Protein AF-A0A933A951-F1 (afdb_monomer)

Secondary structure (DSSP, 8-state):
-----HHHHHHHHHHHHHH-S-TTHHHHHHHHHHHTTTTTT--HHHHHHTT----STTHHHHHHHHHHHHHTTS---

Nearest PDB struc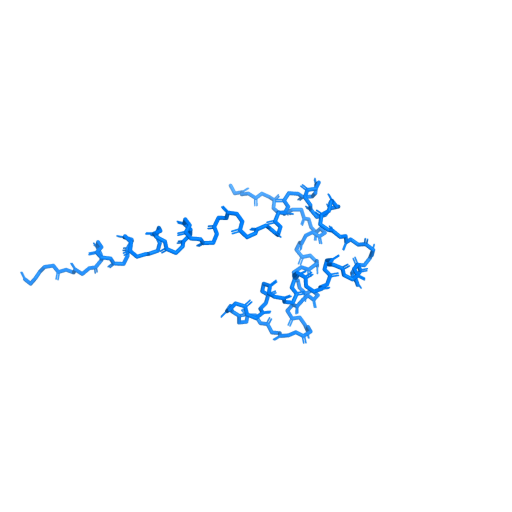tures (foldseek):
  7uv1-assembly1_A  TM=5.630E-01  e=2.084E+00  Anacardium occidentale

Foldseek 3Di:
DPPQQVLLVVLLVVLCVVQHDDPPRSLVSSQVCQVVCVRVNHHQVNVVVSPDHSDPPCVVVVVVVVVVVVVVPDPDD

Sequence (77 aa):
MDNIDPEVAAFVRFCVHRRGNCWPDLYDEMCRVASNKLYKGLGYTELRRLGVSLSLDNLDKTARTIDMAVETSLPQA

pLDDT: mean 81.28, std 17.24, range [41.5, 97.5]

Solvent-accessible surface area (backbone atoms only — not comparable to full-atom values): 4684 Å² total; per-residue (Å²): 128,88,81,72,41,70,67,55,57,49,53,52,52,54,34,32,77,76,74,35,82,52,83,64,62,32,57,55,43,45,52,51,35,23,76,66,26,70,56,95,64,37,26,63,70,54,37,39,74,58,72,43,76,93,62,73,93,47,54,70,61,52,52,55,53,50,56,60,56,57,68,71,68,63,80,80,130

Radius of gyration: 15.49 Å; Cα contacts (8 Å, |Δi|>4): 47; chains: 1; bounding box: 42×34×29 Å

Structure (mmCIF, N/CA/C/O backbone):
data_AF-A0A933A951-F1
#
_entry.id   AF-A0A933A951-F1
#
loop_
_atom_site.group_PDB
_atom_site.id
_atom_site.type_symbol
_atom_site.label_atom_id
_atom_site.label_alt_id
_atom_site.label_comp_id
_atom_site.label_asym_id
_atom_site.label_entity_id
_atom_site.label_seq_id
_atom_site.pdbx_PDB_ins_code
_atom_site.Cartn_x
_atom_site.Cartn_y
_atom_site.Cartn_z
_atom_site.occupancy
_atom_site.B_iso_or_equiv
_atom_site.auth_seq_id
_atom_site.auth_comp_id
_atom_site.auth_asym_id
_atom_site.auth_atom_id
_atom_site.pdbx_PDB_model_num
ATOM 1 N N . MET A 1 1 ? 24.052 2.699 1.505 1.00 41.50 1 MET A N 1
ATOM 2 C CA . MET A 1 1 ? 23.038 1.823 2.122 1.00 41.50 1 MET A CA 1
ATOM 3 C C . MET A 1 1 ? 21.753 2.608 2.119 1.00 41.50 1 MET A C 1
ATOM 5 O O . MET A 1 1 ? 21.614 3.526 2.917 1.0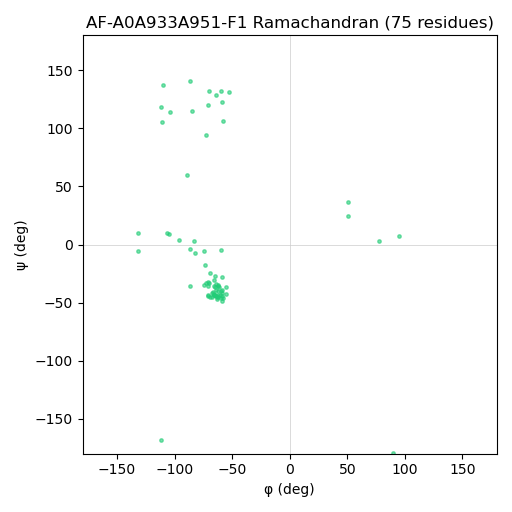0 41.50 1 MET A O 1
ATOM 9 N N . ASP A 1 2 ? 20.903 2.343 1.138 1.00 57.41 2 ASP A N 1
ATOM 10 C CA . ASP A 1 2 ? 19.614 3.002 0.968 1.00 57.41 2 ASP A CA 1
ATOM 11 C C . ASP A 1 2 ? 18.784 2.791 2.235 1.00 57.41 2 ASP A C 1
ATOM 13 O O . ASP A 1 2 ? 18.364 1.677 2.548 1.00 57.41 2 ASP A O 1
ATOM 17 N N . ASN A 1 3 ? 18.648 3.851 3.032 1.00 69.50 3 ASN A N 1
ATOM 18 C CA . ASN A 1 3 ? 17.892 3.817 4.273 1.00 69.50 3 ASN A CA 1
ATOM 19 C C . ASN A 1 3 ? 16.407 3.769 3.908 1.00 69.50 3 ASN A C 1
ATOM 21 O O . ASN A 1 3 ? 15.802 4.798 3.615 1.00 69.50 3 ASN A O 1
ATOM 25 N N . ILE A 1 4 ? 15.853 2.559 3.843 1.00 74.81 4 ILE A N 1
ATOM 26 C CA . ILE A 1 4 ? 14.433 2.335 3.575 1.00 74.81 4 ILE A CA 1
ATOM 27 C C . ILE A 1 4 ? 13.642 2.944 4.731 1.00 74.81 4 ILE A C 1
ATOM 29 O O . ILE A 1 4 ? 13.910 2.634 5.894 1.00 74.81 4 ILE A O 1
ATOM 33 N N . ASP A 1 5 ? 12.658 3.784 4.409 1.00 90.00 5 ASP A N 1
ATOM 34 C CA . ASP A 1 5 ? 11.769 4.359 5.413 1.00 90.00 5 ASP A CA 1
ATOM 35 C C . ASP A 1 5 ? 11.154 3.235 6.285 1.00 90.00 5 ASP A C 1
ATOM 37 O O . ASP A 1 5 ? 10.677 2.220 5.757 1.00 90.00 5 ASP A O 1
ATOM 41 N N . PRO A 1 6 ? 11.173 3.348 7.625 1.00 93.00 6 PRO A N 1
ATOM 42 C CA . PRO A 1 6 ? 10.681 2.288 8.504 1.00 93.00 6 PRO A CA 1
ATOM 43 C C . PRO A 1 6 ? 9.206 1.936 8.255 1.00 93.00 6 PRO A C 1
ATOM 45 O O . PRO A 1 6 ? 8.808 0.783 8.457 1.00 93.00 6 PRO A O 1
ATOM 48 N N . GLU A 1 7 ? 8.403 2.889 7.779 1.00 94.25 7 GLU A N 1
ATOM 49 C CA . GLU A 1 7 ? 7.000 2.690 7.430 1.00 94.25 7 GLU A CA 1
ATOM 50 C C . GLU A 1 7 ? 6.852 1.850 6.155 1.00 94.25 7 GLU A C 1
ATOM 52 O O . GLU A 1 7 ? 5.987 0.976 6.081 1.00 94.25 7 GLU A O 1
ATOM 57 N N . VAL A 1 8 ? 7.759 2.021 5.190 1.00 92.62 8 VAL A N 1
ATOM 58 C CA . VAL A 1 8 ? 7.852 1.156 4.005 1.00 92.62 8 VAL A CA 1
ATOM 59 C C . VAL A 1 8 ? 8.194 -0.275 4.408 1.00 92.62 8 VAL A C 1
ATOM 61 O O . VAL A 1 8 ? 7.548 -1.222 3.958 1.00 92.62 8 VAL A O 1
ATOM 64 N N . ALA A 1 9 ? 9.180 -0.463 5.286 1.00 93.31 9 ALA A N 1
ATOM 65 C CA . ALA A 1 9 ? 9.544 -1.799 5.754 1.00 93.31 9 ALA A CA 1
ATOM 66 C C . ALA A 1 9 ? 8.376 -2.481 6.493 1.00 93.31 9 ALA A C 1
ATOM 68 O O . ALA A 1 9 ? 8.170 -3.691 6.372 1.00 93.31 9 ALA A O 1
ATOM 69 N N . ALA A 1 10 ? 7.589 -1.713 7.250 1.00 96.69 10 ALA A N 1
ATOM 70 C CA . ALA A 1 10 ? 6.383 -2.207 7.905 1.00 96.69 10 ALA A CA 1
ATOM 71 C C . ALA A 1 10 ? 5.278 -2.582 6.898 1.00 96.69 10 ALA A C 1
ATOM 73 O O . ALA A 1 10 ? 4.687 -3.655 7.032 1.00 96.69 10 ALA A O 1
ATOM 74 N N . PHE A 1 11 ? 5.069 -1.777 5.852 1.00 96.31 11 PHE A N 1
ATOM 75 C CA . PHE A 1 11 ? 4.162 -2.092 4.744 1.00 96.31 11 PHE A CA 1
ATOM 76 C C . PHE A 1 11 ? 4.536 -3.406 4.038 1.00 96.31 11 PHE A C 1
ATOM 78 O O . PHE A 1 11 ? 3.677 -4.263 3.820 1.00 96.31 11 PHE A O 1
ATOM 85 N N . VAL A 1 12 ? 5.820 -3.617 3.728 1.00 94.25 12 VAL A N 1
ATOM 86 C CA . VAL A 1 12 ? 6.282 -4.857 3.076 1.00 94.25 12 VAL A CA 1
ATOM 87 C C . VAL A 1 12 ? 6.058 -6.065 3.986 1.00 94.25 12 VAL A C 1
ATOM 89 O O . VAL A 1 12 ? 5.517 -7.075 3.540 1.00 94.25 12 VAL A O 1
ATOM 92 N N . ARG A 1 13 ? 6.388 -5.961 5.281 1.00 96.44 13 ARG A N 1
ATOM 93 C CA . ARG A 1 13 ? 6.123 -7.034 6.259 1.00 96.44 13 ARG A CA 1
ATOM 94 C C . ARG A 1 13 ? 4.637 -7.376 6.362 1.00 96.44 13 ARG A C 1
ATOM 96 O O . ARG A 1 13 ? 4.292 -8.552 6.454 1.00 96.44 13 ARG A O 1
ATOM 103 N N . PHE A 1 14 ? 3.766 -6.371 6.310 1.00 97.50 14 PHE A N 1
ATOM 104 C CA . PHE A 1 14 ? 2.321 -6.579 6.273 1.00 97.50 14 PHE A CA 1
ATOM 105 C C . PHE A 1 14 ? 1.888 -7.384 5.037 1.00 97.50 14 PHE A C 1
ATOM 107 O O . PHE A 1 14 ? 1.102 -8.321 5.167 1.00 97.50 14 PHE A O 1
ATOM 114 N N . CYS A 1 15 ? 2.437 -7.080 3.857 1.00 96.94 15 CYS A N 1
ATOM 115 C CA . CYS A 1 15 ? 2.143 -7.824 2.627 1.00 96.94 15 CYS A CA 1
ATOM 116 C C . CYS A 1 15 ? 2.666 -9.271 2.695 1.00 96.94 15 CYS A C 1
ATOM 118 O O . CYS A 1 15 ? 1.927 -10.207 2.385 1.00 96.94 15 CYS A O 1
ATOM 120 N N . VAL A 1 16 ? 3.886 -9.471 3.209 1.00 96.88 16 VAL A N 1
ATOM 121 C CA . VAL A 1 16 ? 4.472 -10.808 3.424 1.00 96.88 16 VAL A CA 1
ATOM 122 C C . VAL A 1 16 ? 3.609 -11.653 4.356 1.00 96.88 16 VAL A C 1
ATOM 124 O O . VAL A 1 16 ? 3.385 -12.828 4.085 1.00 96.88 16 VAL A O 1
ATOM 127 N N . HIS A 1 17 ? 3.073 -11.071 5.428 1.00 97.06 17 HIS A N 1
ATOM 128 C CA . HIS A 1 17 ? 2.204 -11.805 6.346 1.00 97.06 17 HIS A CA 1
ATOM 129 C C . HIS A 1 17 ? 0.889 -12.267 5.689 1.00 97.06 17 HIS A C 1
ATOM 131 O O . HIS A 1 17 ? 0.320 -13.275 6.095 1.00 97.06 17 HIS A O 1
ATOM 137 N N . ARG A 1 18 ? 0.406 -11.554 4.663 1.00 95.69 18 ARG A N 1
ATOM 138 C CA . ARG A 1 18 ? -0.860 -11.856 3.974 1.00 95.69 18 ARG A CA 1
ATOM 139 C C . ARG A 1 18 ? -0.721 -12.867 2.840 1.00 95.69 18 ARG A C 1
ATOM 141 O O . ARG A 1 18 ? -1.651 -13.641 2.615 1.00 95.69 18 ARG A O 1
ATOM 148 N N . ARG A 1 19 ? 0.394 -12.837 2.104 1.00 94.06 19 ARG A N 1
ATOM 149 C CA . ARG A 1 19 ? 0.578 -13.644 0.883 1.00 94.06 19 ARG A CA 1
ATOM 150 C C . ARG A 1 19 ? 1.887 -14.417 0.781 1.00 94.06 19 ARG A C 1
ATOM 152 O O . ARG A 1 19 ? 2.013 -15.235 -0.122 1.00 94.06 19 ARG A O 1
ATOM 159 N N . GLY A 1 20 ? 2.810 -14.232 1.716 1.00 92.62 20 GLY A N 1
ATOM 160 C CA . GLY A 1 20 ? 4.153 -14.799 1.643 1.00 92.62 20 GLY A CA 1
ATOM 161 C C . GLY A 1 20 ? 5.135 -13.876 0.924 1.00 92.62 20 GLY A C 1
ATOM 162 O O . GLY A 1 20 ? 4.803 -12.762 0.525 1.00 92.62 20 GLY A O 1
ATOM 163 N N . ASN A 1 21 ? 6.380 -14.328 0.808 1.00 94.00 21 ASN A N 1
ATOM 164 C CA . ASN A 1 21 ? 7.497 -13.550 0.267 1.00 94.00 21 ASN A CA 1
ATOM 165 C C . ASN A 1 21 ? 7.903 -13.959 -1.159 1.00 94.00 21 ASN A C 1
ATOM 167 O O . ASN A 1 21 ? 8.946 -13.518 -1.640 1.00 94.00 21 ASN A O 1
ATOM 171 N N . CYS A 1 22 ? 7.113 -14.806 -1.821 1.00 91.25 22 CYS A N 1
ATOM 172 C CA . CYS A 1 22 ? 7.400 -15.262 -3.174 1.00 91.25 22 CYS A CA 1
ATOM 173 C C . CYS A 1 22 ? 7.211 -14.124 -4.177 1.00 91.25 22 CYS A C 1
ATOM 175 O O . CYS A 1 22 ? 6.201 -13.426 -4.169 1.00 91.25 22 CYS A O 1
ATOM 177 N N . TRP A 1 23 ? 8.187 -13.950 -5.060 1.00 83.06 23 TRP A N 1
ATOM 178 C CA . TRP A 1 23 ? 8.053 -13.091 -6.230 1.00 83.06 23 TRP A CA 1
ATOM 179 C C . TRP A 1 23 ? 7.422 -13.891 -7.386 1.00 83.06 23 TRP A C 1
ATOM 181 O O . TRP A 1 23 ? 7.811 -15.049 -7.551 1.00 83.06 23 TRP A O 1
ATOM 191 N N . PRO A 1 24 ? 6.509 -13.333 -8.209 1.00 89.00 24 PRO A N 1
ATOM 192 C CA . PRO A 1 24 ? 5.970 -11.966 -8.199 1.00 89.00 24 PRO A CA 1
ATOM 193 C C . PRO A 1 24 ? 4.759 -11.756 -7.270 1.00 89.00 24 PRO A C 1
ATOM 195 O O . PRO A 1 24 ? 4.325 -10.621 -7.101 1.00 89.00 24 PRO A O 1
ATOM 198 N N . ASP A 1 25 ? 4.246 -12.802 -6.619 1.00 90.88 25 ASP A N 1
ATOM 199 C CA . ASP A 1 25 ? 3.014 -12.740 -5.813 1.00 90.88 25 ASP A CA 1
ATOM 200 C C . ASP A 1 25 ? 3.037 -11.660 -4.713 1.00 90.88 25 ASP A C 1
ATOM 202 O O . ASP A 1 25 ? 2.027 -11.008 -4.441 1.00 90.88 25 ASP A O 1
ATOM 206 N N . LEU A 1 26 ? 4.194 -11.427 -4.084 1.00 93.69 26 LEU A N 1
ATOM 207 C CA . LEU A 1 26 ? 4.379 -10.360 -3.099 1.00 93.69 26 LEU A CA 1
ATOM 208 C C . LEU A 1 26 ? 4.203 -8.970 -3.724 1.00 93.69 26 LEU A C 1
ATOM 210 O O . LEU A 1 26 ? 3.621 -8.091 -3.091 1.00 93.69 26 LEU A O 1
ATOM 214 N N . TYR A 1 27 ? 4.688 -8.758 -4.948 1.00 90.56 27 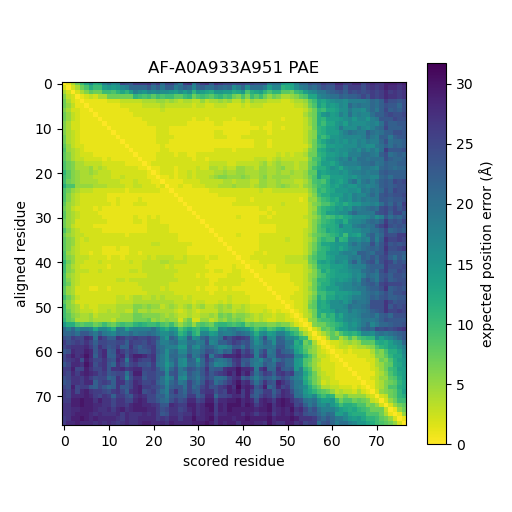TYR A N 1
ATOM 215 C CA . TYR A 1 27 ? 4.517 -7.491 -5.661 1.00 90.56 27 TYR A CA 1
ATOM 216 C C . TYR A 1 27 ? 3.050 -7.240 -5.991 1.00 90.56 27 TYR A C 1
ATOM 218 O O . TYR A 1 27 ? 2.542 -6.140 -5.764 1.00 90.56 27 TYR A O 1
ATOM 226 N N . ASP A 1 28 ? 2.354 -8.275 -6.454 1.00 92.81 28 ASP A N 1
ATOM 227 C CA . ASP A 1 28 ? 0.923 -8.202 -6.731 1.00 92.81 28 ASP A CA 1
ATOM 228 C C . ASP A 1 28 ? 0.130 -7.905 -5.454 1.00 92.81 28 ASP A C 1
ATOM 230 O O . ASP A 1 28 ? -0.775 -7.066 -5.465 1.00 92.81 28 ASP A O 1
ATOM 234 N N . GLU A 1 29 ? 0.507 -8.505 -4.319 1.00 96.25 29 GLU A N 1
ATOM 235 C CA . GLU A 1 29 ? -0.099 -8.176 -3.026 1.00 96.25 29 GLU A CA 1
ATOM 236 C C . GLU A 1 29 ? 0.227 -6.741 -2.591 1.00 96.25 29 GLU A C 1
ATOM 238 O O . GLU A 1 29 ? -0.671 -6.038 -2.132 1.00 96.25 29 GLU A O 1
ATOM 243 N N . MET A 1 30 ? 1.458 -6.256 -2.778 1.00 95.31 30 MET A N 1
ATOM 244 C CA . MET A 1 30 ? 1.821 -4.858 -2.506 1.00 95.31 30 MET A CA 1
ATOM 245 C C . MET A 1 30 ? 0.961 -3.894 -3.340 1.00 95.31 30 MET A C 1
ATOM 247 O O . MET A 1 30 ? 0.398 -2.939 -2.798 1.00 95.31 30 MET A O 1
ATOM 251 N N . CYS A 1 31 ? 0.768 -4.176 -4.630 1.00 94.69 31 CYS A N 1
ATOM 252 C CA . CYS A 1 31 ? -0.133 -3.424 -5.506 1.00 94.69 31 CYS A CA 1
ATOM 253 C C . CYS A 1 31 ? -1.592 -3.494 -5.034 1.00 94.69 31 CYS A C 1
ATOM 255 O O . CYS A 1 31 ? -2.285 -2.473 -4.971 1.00 94.69 31 CYS A O 1
ATOM 257 N N . ARG A 1 32 ? -2.076 -4.674 -4.637 1.00 95.81 32 ARG A N 1
ATOM 258 C CA . ARG A 1 32 ? -3.432 -4.859 -4.104 1.00 95.81 32 ARG A CA 1
ATOM 259 C C . ARG A 1 32 ? -3.651 -4.072 -2.811 1.00 95.81 32 ARG A C 1
ATOM 261 O O . ARG A 1 32 ? -4.682 -3.416 -2.662 1.00 95.81 32 ARG A O 1
ATOM 268 N N . VAL A 1 33 ? -2.706 -4.124 -1.878 1.00 97.12 33 VAL A N 1
ATOM 269 C CA . VAL A 1 33 ? -2.778 -3.411 -0.596 1.00 97.12 33 VAL A CA 1
ATOM 270 C C . VAL A 1 33 ? -2.750 -1.902 -0.824 1.00 97.12 33 VAL A C 1
ATOM 272 O O . VAL A 1 33 ? -3.566 -1.205 -0.224 1.00 97.12 33 VAL A O 1
ATOM 275 N N . ALA A 1 34 ? -1.882 -1.404 -1.708 1.00 96.50 34 ALA A N 1
ATOM 276 C CA . ALA A 1 34 ? -1.781 0.020 -2.024 1.00 96.5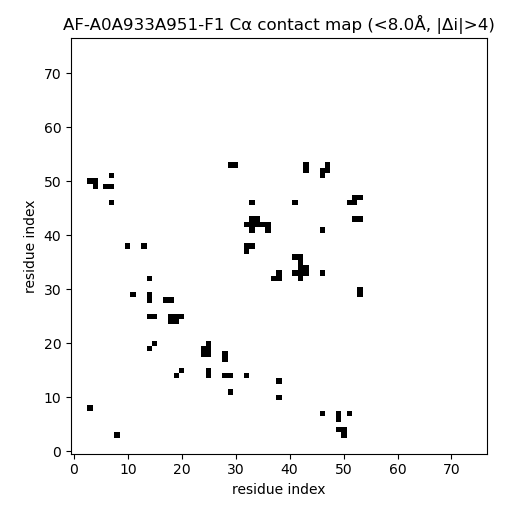0 34 ALA A CA 1
ATOM 277 C C . ALA A 1 34 ? -3.026 0.555 -2.754 1.00 96.50 34 ALA A C 1
ATOM 279 O O . ALA A 1 34 ? -3.564 1.597 -2.380 1.00 96.50 34 ALA A O 1
ATOM 280 N N . SER A 1 35 ? -3.532 -0.162 -3.761 1.00 94.94 35 SER A N 1
ATOM 281 C CA . SER A 1 35 ? -4.738 0.238 -4.509 1.00 94.94 35 SER A CA 1
ATOM 282 C C . SER A 1 35 ? -5.986 0.311 -3.628 1.00 94.94 35 SER A C 1
ATOM 284 O O . SER A 1 35 ? -6.809 1.207 -3.799 1.00 94.94 35 SER A O 1
ATOM 286 N N . ASN A 1 36 ? -6.096 -0.586 -2.647 1.00 96.88 36 ASN A N 1
ATOM 287 C CA . ASN A 1 36 ? -7.215 -0.633 -1.705 1.00 96.88 36 ASN A CA 1
ATOM 288 C C . ASN A 1 36 ? -6.919 0.085 -0.375 1.00 96.88 36 ASN A C 1
ATOM 290 O O . ASN A 1 36 ? -7.742 0.039 0.537 1.00 96.88 36 ASN A O 1
ATOM 294 N N . LYS A 1 37 ? -5.749 0.728 -0.243 1.00 96.19 37 LYS A N 1
ATOM 295 C CA . LYS A 1 37 ? -5.302 1.450 0.960 1.00 96.19 37 LYS A CA 1
ATOM 296 C C . LYS A 1 37 ? -5.410 0.633 2.261 1.00 96.19 37 LYS A C 1
ATOM 298 O O . LYS A 1 37 ? -5.716 1.169 3.326 1.00 96.19 37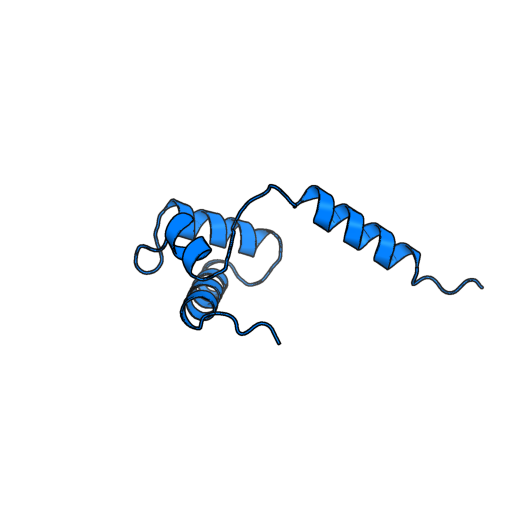 LYS A O 1
ATOM 303 N N . LEU A 1 38 ? -5.142 -0.674 2.188 1.00 97.25 38 LEU A N 1
ATOM 304 C CA . LEU A 1 38 ? -5.407 -1.625 3.281 1.00 97.25 38 LEU A CA 1
ATOM 305 C C . LEU A 1 38 ? -4.429 -1.507 4.457 1.00 97.25 38 LEU A C 1
ATOM 307 O O . LEU A 1 38 ? -4.721 -1.998 5.545 1.00 97.25 38 LEU A O 1
ATOM 311 N N . TYR A 1 39 ? -3.277 -0.869 4.256 1.00 96.62 39 TYR A N 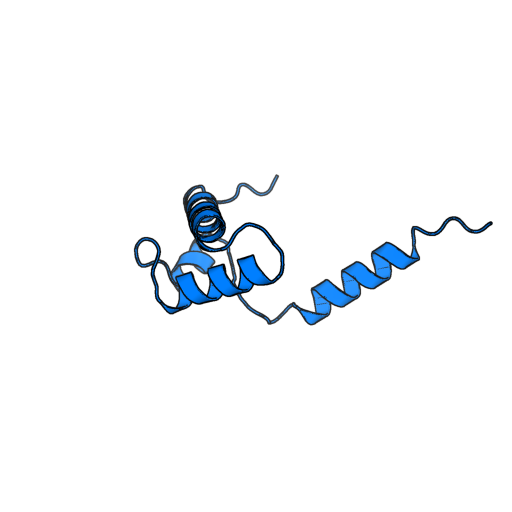1
ATOM 312 C CA . TYR A 1 39 ? -2.286 -0.651 5.303 1.00 96.62 39 TYR A CA 1
ATOM 313 C C . TYR A 1 39 ? -2.216 0.835 5.660 1.00 96.62 39 TYR A C 1
ATOM 315 O O . TYR A 1 39 ? -1.692 1.638 4.892 1.00 96.62 39 TYR A O 1
ATOM 323 N N . LYS A 1 40 ? -2.777 1.201 6.822 1.00 96.31 40 LYS A N 1
ATOM 324 C CA . LYS A 1 40 ? -2.800 2.575 7.369 1.00 96.31 40 LYS A CA 1
ATOM 325 C C . LYS A 1 40 ? -3.297 3.659 6.393 1.00 96.31 40 LYS A C 1
ATOM 327 O O . LYS A 1 40 ? -2.947 4.826 6.534 1.00 96.31 40 LYS A O 1
ATOM 332 N N . GLY A 1 41 ? -4.097 3.294 5.391 1.00 95.38 41 GLY A N 1
ATOM 333 C CA . GLY A 1 41 ? -4.543 4.234 4.364 1.00 95.38 41 GLY A CA 1
ATOM 334 C C . GLY A 1 41 ? -3.492 4.569 3.292 1.00 95.38 41 GLY A C 1
ATOM 335 O O . GLY A 1 41 ? -3.771 5.403 2.429 1.00 95.38 41 GLY A O 1
ATOM 336 N N . LEU A 1 42 ? -2.304 3.950 3.324 1.00 94.81 42 LEU A N 1
ATOM 337 C CA . LEU A 1 42 ? -1.230 4.202 2.363 1.00 94.81 42 LEU A CA 1
ATOM 338 C C . LEU A 1 42 ? -1.597 3.630 0.991 1.00 94.81 42 LEU A C 1
ATOM 340 O O . LEU A 1 42 ? -1.807 2.425 0.844 1.00 94.81 42 LEU A O 1
ATOM 344 N N . GLY A 1 43 ? -1.653 4.507 -0.011 1.00 93.06 43 GLY A N 1
ATOM 345 C CA . GLY A 1 43 ? -1.746 4.143 -1.416 1.00 93.06 43 GLY A CA 1
ATOM 346 C C . GLY A 1 43 ? -0.471 4.494 -2.179 1.00 93.06 43 GLY A C 1
ATOM 347 O O . GLY A 1 43 ? 0.561 4.829 -1.599 1.00 93.06 43 GLY A O 1
ATOM 348 N N . TYR A 1 44 ? -0.538 4.420 -3.507 1.00 92.25 44 TYR A N 1
ATOM 349 C CA . TYR A 1 44 ? 0.611 4.660 -4.388 1.00 92.25 44 TYR A CA 1
ATOM 350 C C . TYR A 1 44 ? 1.284 6.019 -4.161 1.00 92.25 44 TYR A C 1
ATOM 352 O O . TYR A 1 44 ? 2.509 6.108 -4.128 1.00 92.25 44 TYR A O 1
ATOM 360 N N . THR A 1 45 ? 0.497 7.082 -3.984 1.00 91.94 45 THR A N 1
ATOM 361 C CA . THR A 1 45 ? 1.019 8.442 -3.790 1.00 91.94 45 THR A CA 1
ATOM 362 C C . THR A 1 45 ? 1.783 8.564 -2.477 1.00 91.94 45 THR A C 1
ATOM 364 O O . THR A 1 45 ? 2.854 9.169 -2.437 1.00 91.94 45 THR A O 1
ATOM 367 N N . GLU A 1 46 ? 1.240 8.002 -1.401 1.00 93.50 46 GLU A N 1
ATOM 368 C CA . GLU A 1 46 ? 1.850 8.037 -0.079 1.00 93.50 46 GLU A CA 1
ATOM 369 C C . GLU A 1 46 ? 3.118 7.176 -0.045 1.00 93.50 46 GLU A C 1
ATOM 371 O O . GLU A 1 46 ? 4.163 7.658 0.380 1.00 93.50 46 GLU A O 1
ATOM 376 N N . LEU A 1 47 ? 3.070 5.960 -0.598 1.00 92.06 47 LEU A N 1
ATOM 377 C CA . LEU A 1 47 ? 4.241 5.085 -0.722 1.00 92.06 47 LEU A CA 1
ATOM 378 C C . LEU A 1 47 ? 5.355 5.735 -1.554 1.00 92.06 47 LEU A C 1
ATOM 380 O O . LEU A 1 47 ? 6.520 5.683 -1.162 1.00 92.06 47 LEU A O 1
ATOM 384 N N . ARG A 1 48 ? 5.010 6.436 -2.643 1.00 90.75 48 ARG A N 1
ATOM 385 C CA . ARG A 1 48 ? 5.987 7.153 -3.477 1.00 90.75 48 ARG A CA 1
ATOM 386 C C . ARG A 1 48 ? 6.668 8.293 -2.728 1.00 90.75 48 ARG A C 1
ATOM 388 O O . ARG A 1 48 ? 7.858 8.516 -2.925 1.00 90.75 48 ARG A O 1
ATOM 395 N N . ARG A 1 49 ? 5.944 9.003 -1.855 1.00 90.69 49 ARG A N 1
ATOM 396 C CA . ARG A 1 49 ? 6.532 10.031 -0.975 1.00 90.69 49 ARG A CA 1
ATOM 397 C C . ARG A 1 49 ? 7.494 9.432 0.050 1.00 90.69 49 ARG A C 1
ATOM 399 O O . ARG A 1 49 ? 8.457 10.095 0.408 1.00 90.69 49 ARG A O 1
ATOM 406 N N . LEU A 1 50 ? 7.248 8.192 0.470 1.00 89.31 50 LEU A N 1
ATOM 407 C CA . LEU A 1 50 ? 8.126 7.416 1.350 1.00 89.31 50 LEU A CA 1
ATOM 408 C C . LEU A 1 50 ? 9.266 6.702 0.594 1.00 89.31 50 LEU A C 1
ATOM 410 O O . LEU A 1 50 ? 10.040 5.965 1.197 1.00 89.31 50 LEU A O 1
ATOM 414 N N . GLY A 1 51 ? 9.381 6.909 -0.723 1.00 85.44 51 GLY A N 1
ATOM 415 C CA . GLY A 1 51 ? 10.480 6.387 -1.538 1.00 85.44 51 GLY A CA 1
ATOM 416 C C . GLY A 1 51 ? 10.214 5.052 -2.241 1.00 85.44 51 GLY A C 1
ATOM 417 O O . GLY A 1 51 ? 11.126 4.523 -2.868 1.00 85.44 51 GLY A O 1
ATOM 418 N N . VAL A 1 52 ? 8.988 4.513 -2.204 1.00 83.75 52 VAL A N 1
ATOM 419 C CA . VAL A 1 52 ? 8.612 3.291 -2.942 1.00 83.75 52 VAL A CA 1
ATOM 420 C C . VAL A 1 52 ? 7.625 3.591 -4.058 1.00 83.75 52 VAL A C 1
ATOM 422 O O . VAL A 1 52 ? 6.495 4.007 -3.817 1.00 83.75 52 VAL A O 1
ATOM 425 N N . SER A 1 53 ? 8.030 3.313 -5.297 1.00 83.38 53 SER A N 1
ATOM 426 C CA . SER A 1 53 ? 7.149 3.382 -6.464 1.00 83.38 53 SER A CA 1
ATOM 427 C C . SER A 1 53 ? 6.744 1.976 -6.898 1.00 83.38 53 SER A C 1
ATOM 429 O O . SER A 1 53 ? 7.576 1.206 -7.369 1.00 83.38 53 SER A O 1
ATOM 431 N N . LEU A 1 54 ? 5.457 1.653 -6.770 1.00 77.88 54 LEU A N 1
ATOM 432 C CA . LEU A 1 54 ? 4.859 0.419 -7.294 1.00 77.88 54 LEU A CA 1
ATOM 433 C C . LEU A 1 54 ? 4.369 0.650 -8.729 1.00 77.88 54 LEU A C 1
ATOM 435 O O . LEU A 1 54 ? 3.173 0.579 -9.004 1.00 77.88 54 LEU A O 1
ATOM 439 N N . SER A 1 55 ? 5.292 1.009 -9.620 1.00 67.81 55 SER A N 1
ATOM 440 C CA . SER A 1 55 ? 4.983 1.244 -11.031 1.00 67.81 55 SER A CA 1
ATOM 441 C C . SER A 1 55 ? 5.577 0.142 -11.900 1.00 67.81 55 SER A C 1
ATOM 443 O O . SER A 1 55 ? 6.730 -0.246 -11.712 1.00 67.81 55 SER A O 1
ATOM 445 N N . LEU A 1 56 ? 4.797 -0.330 -12.874 1.00 55.38 56 LEU A N 1
ATOM 446 C CA . LEU A 1 56 ? 5.201 -1.347 -13.853 1.00 55.38 56 LEU A CA 1
ATOM 447 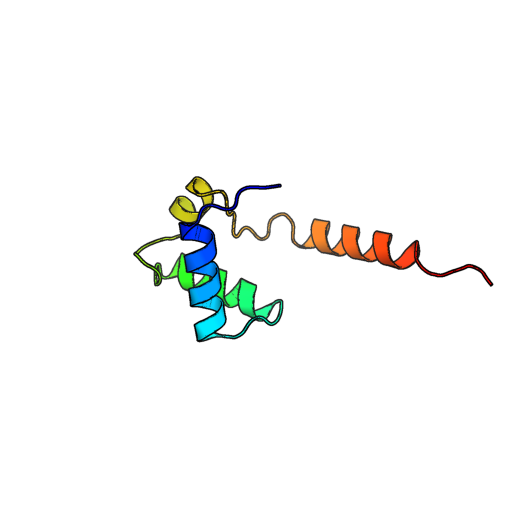C C . LEU A 1 56 ? 6.160 -0.804 -14.928 1.00 55.38 56 LEU A C 1
ATOM 449 O O . LEU A 1 56 ? 6.705 -1.584 -15.704 1.00 55.38 56 LEU A O 1
ATOM 453 N N . ASP A 1 57 ? 6.425 0.507 -14.942 1.00 53.44 57 ASP A N 1
ATOM 454 C CA . ASP A 1 57 ? 7.193 1.235 -15.970 1.00 53.44 57 ASP A CA 1
ATOM 455 C C . ASP A 1 57 ? 8.655 0.762 -16.153 1.00 53.44 57 ASP A C 1
ATOM 457 O O . ASP A 1 57 ? 9.369 1.249 -17.032 1.00 53.44 57 ASP A O 1
ATOM 461 N N . ASN A 1 58 ? 9.127 -0.170 -15.318 1.00 49.75 58 ASN A N 1
ATOM 462 C CA . ASN A 1 58 ? 10.481 -0.719 -15.354 1.00 49.75 58 ASN A CA 1
ATOM 463 C C . ASN A 1 58 ? 10.537 -2.256 -15.304 1.00 49.75 58 ASN A C 1
ATOM 465 O O . ASN A 1 58 ? 11.634 -2.803 -15.165 1.00 49.75 58 ASN A O 1
ATOM 469 N N . LEU A 1 59 ? 9.410 -2.967 -15.429 1.00 58.00 59 LEU A N 1
ATOM 470 C CA . LEU A 1 59 ? 9.393 -4.434 -15.346 1.00 58.00 59 LEU A CA 1
ATOM 471 C C . LEU A 1 59 ? 10.217 -5.066 -16.485 1.00 58.00 59 LEU A C 1
ATOM 473 O O . LEU A 1 59 ? 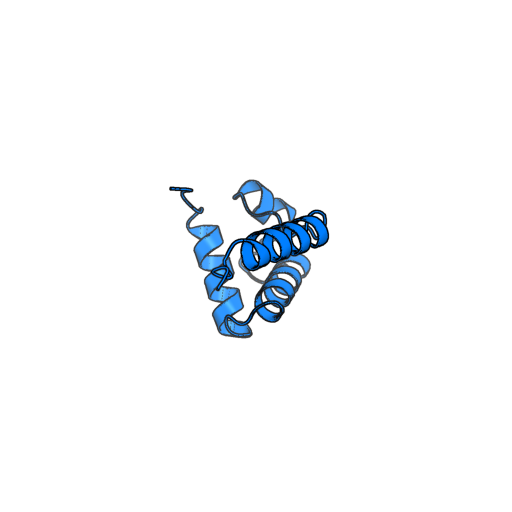11.100 -5.881 -16.228 1.00 58.00 59 LEU A O 1
ATOM 477 N N . ASP A 1 60 ? 10.049 -4.576 -17.716 1.00 58.91 60 ASP A N 1
ATOM 478 C CA . ASP A 1 60 ? 10.832 -5.013 -18.881 1.00 58.91 60 ASP A CA 1
ATOM 479 C C . ASP A 1 60 ? 12.322 -4.652 -18.783 1.00 58.91 60 ASP A C 1
ATOM 481 O O . ASP A 1 60 ? 13.192 -5.419 -19.202 1.00 58.91 60 ASP A O 1
ATOM 485 N N . LYS A 1 61 ? 12.653 -3.489 -18.204 1.00 60.62 61 LYS A N 1
ATOM 486 C CA . LYS A 1 61 ? 14.058 -3.081 -18.013 1.00 60.62 61 LYS A CA 1
ATOM 487 C C . LYS A 1 61 ? 14.748 -3.908 -16.932 1.00 60.62 61 LYS A C 1
ATOM 489 O O . LYS A 1 61 ? 15.941 -4.183 -17.041 1.00 60.62 61 LYS A O 1
ATOM 494 N N . THR A 1 62 ? 13.993 -4.332 -15.923 1.00 56.47 62 THR A N 1
ATOM 495 C CA . THR A 1 62 ? 14.480 -5.201 -14.849 1.00 56.47 62 THR A CA 1
ATOM 496 C C . THR A 1 62 ? 14.717 -6.615 -15.377 1.00 56.47 62 THR A C 1
ATOM 498 O O . THR A 1 62 ? 15.793 -7.160 -15.152 1.00 56.47 62 THR A O 1
ATOM 501 N N . ALA A 1 63 ? 13.789 -7.161 -16.173 1.00 68.50 63 ALA A N 1
ATOM 502 C CA . ALA A 1 63 ? 13.951 -8.463 -16.823 1.00 68.50 63 ALA A CA 1
ATOM 503 C C . ALA A 1 63 ? 15.194 -8.509 -17.735 1.00 68.50 63 ALA A C 1
ATOM 505 O O . ALA A 1 63 ? 16.046 -9.378 -17.572 1.00 68.50 63 ALA A O 1
ATOM 506 N N . ARG A 1 64 ? 15.382 -7.502 -18.602 1.00 68.00 64 ARG A N 1
ATOM 507 C CA . ARG A 1 64 ? 16.567 -7.417 -19.480 1.00 68.00 64 ARG A CA 1
ATOM 508 C C . ARG A 1 64 ? 17.893 -7.304 -18.726 1.00 68.00 64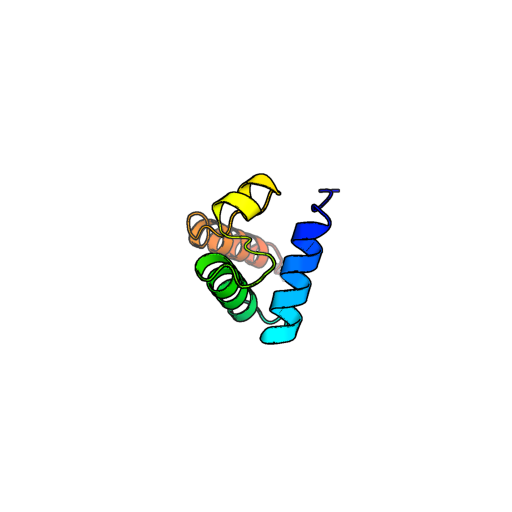 ARG A C 1
ATOM 510 O O . ARG A 1 64 ? 18.907 -7.810 -19.191 1.00 68.00 64 ARG A O 1
ATOM 517 N N . THR A 1 65 ? 17.903 -6.620 -17.584 1.00 65.12 65 THR A N 1
ATOM 518 C CA . THR A 1 65 ? 19.119 -6.470 -16.765 1.00 65.12 65 THR A CA 1
ATOM 519 C C . THR A 1 65 ? 19.508 -7.793 -16.098 1.00 65.12 65 THR A C 1
ATOM 521 O O . THR A 1 65 ? 20.695 -8.078 -15.957 1.00 65.12 65 THR A O 1
ATOM 524 N N . ILE A 1 66 ? 18.522 -8.619 -15.735 1.00 71.00 66 ILE A N 1
ATOM 525 C CA . ILE A 1 66 ? 18.734 -9.950 -15.154 1.00 71.00 66 ILE A CA 1
ATOM 526 C C . ILE A 1 66 ? 19.273 -10.926 -16.209 1.00 71.00 66 ILE A C 1
ATOM 528 O O . ILE A 1 66 ? 20.249 -11.617 -15.925 1.00 71.00 66 ILE A O 1
ATOM 532 N N . ASP A 1 67 ? 18.733 -10.923 -17.432 1.00 72.12 67 ASP A N 1
ATOM 533 C CA . ASP A 1 67 ? 19.226 -11.790 -18.516 1.00 72.12 67 ASP A CA 1
ATOM 534 C C . ASP A 1 67 ? 20.707 -11.523 -18.849 1.00 72.12 67 ASP A C 1
ATOM 536 O O . ASP A 1 67 ? 21.512 -12.453 -18.902 1.00 72.12 67 ASP A O 1
ATOM 540 N N . MET A 1 68 ? 21.112 -10.251 -18.971 1.00 68.00 68 MET A N 1
ATOM 541 C CA . MET A 1 68 ? 22.514 -9.890 -19.254 1.00 68.00 68 MET A CA 1
ATOM 542 C C . MET A 1 68 ? 23.484 -10.304 -18.133 1.00 68.00 68 MET A C 1
ATOM 544 O O . MET A 1 68 ? 24.636 -10.663 -18.390 1.00 68.00 68 MET A O 1
ATOM 548 N N . ALA A 1 69 ? 23.039 -10.257 -16.876 1.00 67.38 69 ALA A N 1
ATOM 549 C CA . ALA A 1 69 ? 23.870 -10.627 -15.733 1.00 67.38 69 ALA A CA 1
ATOM 550 C C . ALA A 1 69 ? 24.096 -12.148 -15.636 1.00 67.38 69 ALA A C 1
ATOM 552 O O . ALA A 1 69 ? 25.168 -12.592 -15.216 1.00 67.38 69 ALA A O 1
ATOM 553 N N . VAL A 1 70 ? 23.111 -12.948 -16.052 1.00 70.19 70 VAL A N 1
ATOM 554 C CA . VAL A 1 70 ? 23.190 -14.417 -16.036 1.00 70.19 70 VAL A CA 1
ATOM 555 C C . VAL A 1 70 ? 24.104 -14.940 -17.150 1.00 70.19 70 VAL A C 1
ATOM 557 O O . VAL A 1 70 ? 24.868 -15.876 -16.918 1.00 70.19 70 VAL A O 1
ATOM 560 N N . GLU A 1 71 ? 24.126 -14.294 -18.316 1.00 57.81 71 GLU A N 1
ATOM 561 C CA . GLU A 1 71 ? 24.977 -14.695 -19.447 1.00 57.81 71 GLU A CA 1
ATOM 562 C C . GLU A 1 71 ? 26.481 -14.459 -19.191 1.00 57.81 71 GLU A C 1
ATOM 564 O O . GLU A 1 71 ? 27.329 -15.184 -19.707 1.00 57.81 71 GLU A O 1
ATOM 569 N N . THR A 1 72 ? 26.828 -13.518 -18.306 1.00 55.81 72 THR A N 1
ATOM 570 C CA . THR A 1 72 ? 28.231 -13.206 -17.959 1.00 55.81 72 THR A CA 1
ATOM 571 C C . THR A 1 72 ? 28.821 -14.168 -16.907 1.00 55.81 72 THR A C 1
ATOM 573 O O . THR A 1 72 ? 30.017 -14.123 -16.627 1.00 55.81 72 THR A O 1
ATOM 576 N N . SER A 1 73 ? 28.006 -15.054 -16.316 1.00 50.38 73 SER A N 1
ATOM 577 C CA . SER A 1 73 ? 28.416 -15.942 -15.212 1.00 50.38 73 SER A CA 1
ATOM 578 C C . SER A 1 73 ? 28.590 -17.416 -15.602 1.00 50.38 73 SER A C 1
ATOM 580 O O . SER A 1 73 ? 28.787 -18.255 -14.723 1.00 50.38 73 SER A O 1
ATOM 582 N N . LEU A 1 74 ? 28.560 -17.758 -16.894 1.00 50.97 74 LEU A N 1
ATOM 583 C CA . LEU A 1 74 ? 29.013 -19.075 -17.345 1.00 50.97 74 LEU A CA 1
ATOM 584 C C . LEU A 1 74 ? 30.536 -19.042 -17.555 1.00 50.97 74 LEU A C 1
ATOM 586 O O . LEU A 1 74 ? 31.001 -18.332 -18.450 1.00 50.97 74 LEU A O 1
ATOM 590 N N . PRO A 1 75 ? 31.335 -19.792 -16.771 1.00 44.66 75 PRO A N 1
ATOM 591 C CA . PRO A 1 75 ? 32.732 -20.001 -17.113 1.00 44.66 75 PRO A CA 1
ATOM 592 C C . PRO A 1 75 ? 32.799 -20.665 -18.493 1.00 44.66 75 PRO A C 1
ATOM 594 O O . PRO A 1 75 ? 32.203 -21.719 -18.720 1.00 44.66 75 PRO A O 1
ATOM 597 N N . GLN A 1 76 ? 33.502 -20.015 -19.424 1.00 50.03 76 GLN A N 1
ATOM 598 C CA . GLN A 1 76 ? 33.968 -20.669 -20.642 1.00 50.03 76 GLN A CA 1
ATOM 599 C C . GLN A 1 76 ? 34.874 -21.832 -20.217 1.00 50.03 76 GLN A C 1
ATOM 601 O O . GLN A 1 76 ? 35.703 -21.663 -19.320 1.00 50.03 76 GLN A O 1
ATOM 606 N N . ALA A 1 77 ? 34.613 -22.995 -20.815 1.00 43.69 77 ALA A N 1
ATOM 607 C CA . ALA A 1 77 ? 35.293 -24.266 -20.583 1.00 43.69 77 ALA A CA 1
ATOM 608 C C . ALA A 1 77 ? 36.827 -24.172 -20.603 1.00 43.69 77 ALA A C 1
ATOM 610 O O . ALA A 1 77 ? 37.362 -23.345 -21.377 1.00 43.69 77 ALA A O 1
#

Mean predicted aligned error: 10.73 Å